Protein AF-A0A6J4RIM7-F1 (afdb_monomer)

Radius of gyration: 23.69 Å; Cα contacts (8 Å, |Δi|>4): 21; chains: 1; bounding box: 34×16×87 Å

Sequence (76 aa):
MAEGGQQQQGGQQRQQQQPSPVQLMGRALTDIRKVQNMLELQNPGQTEAIKMQREAGDLVWQVIQSMQQSQQQGSQ

Structure (mmCIF, N/CA/C/O backbone):
data_AF-A0A6J4RIM7-F1
#
_entry.id   AF-A0A6J4RIM7-F1
#
loop_
_atom_site.group_PDB
_atom_site.id
_atom_site.type_symbol
_atom_site.label_atom_id
_atom_site.label_alt_id
_atom_site.label_comp_id
_atom_site.label_asym_id
_atom_site.label_entity_id
_atom_site.label_seq_id
_atom_site.pdbx_PDB_ins_code
_atom_site.Cartn_x
_atom_site.Cartn_y
_atom_site.Cartn_z
_atom_site.occupancy
_atom_site.B_iso_or_equiv
_atom_site.auth_seq_id
_atom_site.auth_comp_id
_atom_site.auth_asym_id
_atom_site.auth_atom_id
_atom_site.pdbx_PDB_model_num
ATOM 1 N N . MET A 1 1 ? 9.096 6.120 68.647 1.00 38.94 1 MET A N 1
ATOM 2 C CA . MET A 1 1 ? 8.287 4.882 68.649 1.00 38.94 1 MET A CA 1
ATOM 3 C C . MET A 1 1 ? 7.091 5.206 67.764 1.00 38.94 1 MET A C 1
ATOM 5 O O . MET A 1 1 ? 6.342 6.089 68.139 1.00 38.94 1 MET A O 1
ATOM 9 N N . ALA A 1 2 ? 7.192 4.984 66.453 1.00 46.25 2 ALA A N 1
ATOM 10 C CA . ALA A 1 2 ? 7.002 3.716 65.738 1.00 46.25 2 ALA A CA 1
ATOM 11 C C . ALA A 1 2 ? 5.517 3.341 65.656 1.00 46.25 2 ALA A C 1
ATOM 13 O O . ALA A 1 2 ? 5.006 2.809 66.623 1.00 46.25 2 ALA A O 1
ATOM 14 N N . GLU A 1 3 ? 4.902 3.635 64.507 1.00 43.41 3 GLU A N 1
ATOM 15 C CA . GLU A 1 3 ? 3.707 3.020 63.899 1.00 43.41 3 GLU A CA 1
ATOM 16 C C . GLU A 1 3 ? 3.556 3.738 62.538 1.00 43.41 3 GLU A C 1
ATOM 18 O O . GLU A 1 3 ? 3.451 4.956 62.488 1.00 43.41 3 GLU A O 1
ATOM 23 N N . GLY A 1 4 ? 3.740 3.128 61.367 1.00 48.78 4 GLY A N 1
ATOM 24 C CA . GLY A 1 4 ? 3.337 1.786 60.971 1.00 48.78 4 GLY A CA 1
ATOM 25 C C . GLY A 1 4 ? 2.107 1.924 60.074 1.00 48.78 4 GLY A C 1
ATOM 26 O O . GLY A 1 4 ? 0.989 1.840 60.558 1.00 48.78 4 GLY A O 1
ATOM 27 N N . GLY A 1 5 ? 2.310 2.194 58.781 1.00 46.84 5 GLY A N 1
ATOM 28 C CA . GLY A 1 5 ? 1.217 2.429 57.831 1.00 46.84 5 GLY A CA 1
ATOM 29 C C . GLY A 1 5 ? 1.685 2.412 56.379 1.00 46.84 5 GLY A C 1
ATOM 30 O O . GLY A 1 5 ? 1.660 3.426 55.693 1.00 46.84 5 GLY A O 1
ATOM 31 N N . GLN A 1 6 ? 2.174 1.254 55.935 1.00 53.09 6 GLN A N 1
ATOM 32 C CA . GLN A 1 6 ? 2.352 0.919 54.522 1.00 53.09 6 GLN A CA 1
ATOM 33 C C . GLN A 1 6 ? 0.983 0.846 53.831 1.00 53.09 6 GLN A C 1
ATOM 35 O O . GLN A 1 6 ? 0.099 0.206 54.386 1.00 53.09 6 GLN A O 1
ATOM 40 N N . GLN A 1 7 ? 0.852 1.420 52.628 1.00 44.97 7 GLN A N 1
ATOM 41 C CA . GLN A 1 7 ? -0.062 1.060 51.516 1.00 44.97 7 GLN A CA 1
ATOM 42 C C . GLN A 1 7 ? -0.098 2.262 50.546 1.00 44.97 7 GLN A C 1
ATOM 44 O O . GLN A 1 7 ? -0.166 3.394 50.993 1.00 44.97 7 GLN A O 1
ATOM 49 N N . GLN A 1 8 ? -0.058 2.171 49.220 1.00 46.97 8 GLN A N 1
ATOM 50 C CA . GLN A 1 8 ? 0.075 1.082 48.265 1.00 46.97 8 GLN A CA 1
ATOM 51 C C . GLN A 1 8 ? 0.368 1.755 46.904 1.00 46.97 8 GLN A C 1
ATOM 53 O O . GLN A 1 8 ? -0.240 2.760 46.559 1.00 46.97 8 GLN A O 1
ATOM 58 N N . GLN A 1 9 ? 1.311 1.183 46.155 1.00 48.84 9 GLN A N 1
ATOM 59 C CA . GLN A 1 9 ? 1.257 0.967 44.702 1.00 48.84 9 GLN A CA 1
ATOM 60 C C . GLN A 1 9 ? 0.751 2.104 43.787 1.00 48.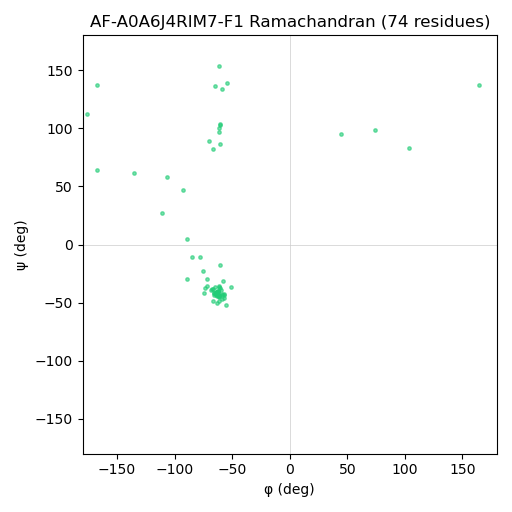84 9 GLN A C 1
ATOM 62 O 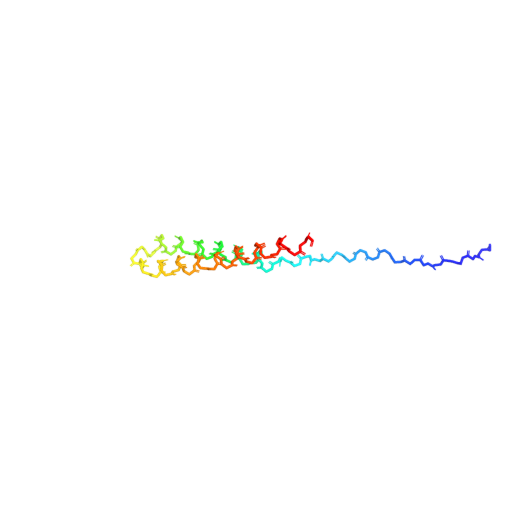O . GLN A 1 9 ? -0.414 2.164 43.417 1.00 48.84 9 GLN A O 1
ATOM 67 N N . GLY A 1 10 ? 1.693 2.890 43.258 1.00 39.91 10 GLY A N 1
ATOM 68 C CA . GLY A 1 10 ? 1.546 3.620 41.994 1.00 39.91 10 GLY A CA 1
ATOM 69 C C . GLY A 1 10 ? 2.384 2.974 40.891 1.00 39.91 10 GLY A C 1
ATOM 70 O O . GLY A 1 10 ? 3.293 3.600 40.352 1.00 39.91 10 GLY A O 1
ATOM 71 N N . GLY A 1 11 ? 2.145 1.692 40.606 1.00 44.78 11 GLY A N 1
ATOM 72 C CA . GLY A 1 11 ? 2.783 0.993 39.493 1.00 44.78 11 GLY A CA 1
ATOM 73 C C . GLY A 1 11 ? 2.246 1.521 38.168 1.00 44.78 11 GLY A C 1
ATOM 74 O O . GLY A 1 11 ? 1.273 0.991 37.643 1.00 44.78 11 GLY A O 1
ATOM 75 N N . GLN A 1 12 ? 2.876 2.562 37.622 1.00 47.31 12 GLN A N 1
ATOM 76 C CA . GLN A 1 12 ? 2.688 2.976 36.233 1.00 47.31 12 GLN A CA 1
ATOM 77 C C . GLN A 1 12 ? 3.244 1.877 35.324 1.00 47.31 12 GLN A C 1
ATOM 79 O O . GLN A 1 12 ? 4.379 1.933 34.848 1.00 47.31 12 GLN A O 1
ATOM 84 N N . GLN A 1 13 ? 2.434 0.847 35.087 1.00 48.38 13 GLN A N 1
ATOM 85 C CA . GLN A 1 13 ? 2.598 0.009 33.915 1.00 48.38 13 GLN A CA 1
ATOM 86 C C . GLN A 1 13 ? 2.421 0.927 32.709 1.00 48.38 13 GLN A C 1
ATOM 88 O O . GLN A 1 13 ? 1.310 1.319 32.355 1.00 48.38 13 GLN A O 1
ATOM 93 N N . ARG A 1 14 ? 3.549 1.294 32.091 1.00 48.72 14 ARG A N 1
ATOM 94 C CA . ARG A 1 14 ? 3.583 1.792 30.719 1.00 48.72 14 ARG A CA 1
ATOM 95 C C . ARG A 1 14 ? 3.030 0.684 29.838 1.00 48.72 14 ARG A C 1
ATOM 97 O O . ARG A 1 14 ? 3.778 -0.156 29.342 1.00 48.72 14 ARG A O 1
ATOM 104 N N . GLN A 1 15 ? 1.710 0.667 29.703 1.00 49.38 15 GLN A N 1
ATOM 105 C CA . GLN A 1 15 ? 1.010 -0.143 28.732 1.00 49.38 15 GLN A CA 1
ATOM 106 C C . GLN A 1 15 ? 1.509 0.346 27.380 1.00 49.38 15 GLN A C 1
ATOM 108 O O . GLN A 1 15 ? 1.183 1.440 26.920 1.00 49.38 15 GLN A O 1
ATOM 113 N N . GLN A 1 16 ? 2.444 -0.418 26.827 1.00 52.84 16 GLN A N 1
ATOM 114 C CA . GLN A 1 16 ? 2.982 -0.221 25.500 1.00 52.84 16 GLN A CA 1
ATOM 115 C C . GLN A 1 16 ? 1.773 -0.383 24.581 1.00 52.84 16 GLN A C 1
ATOM 117 O O . GLN A 1 16 ? 1.315 -1.502 24.358 1.00 52.84 16 GLN A O 1
ATOM 122 N N . GLN A 1 17 ? 1.159 0.741 24.198 1.00 59.19 17 GLN A N 1
ATOM 123 C CA . GLN A 1 17 ? -0.012 0.740 23.335 1.00 59.19 17 GLN A CA 1
ATOM 124 C C . GLN A 1 17 ? 0.429 0.084 22.039 1.00 59.19 17 GLN A C 1
ATOM 126 O O . GLN A 1 17 ? 1.182 0.670 21.258 1.00 59.19 17 GLN A O 1
ATOM 131 N N . GLN A 1 18 ? 0.025 -1.173 21.862 1.00 65.88 18 GLN A N 1
ATOM 132 C CA . GLN A 1 18 ? 0.172 -1.811 20.575 1.00 65.88 18 GLN A CA 1
ATOM 133 C C . GLN A 1 18 ? -0.603 -0.959 19.572 1.00 65.88 18 GLN A C 1
ATOM 135 O O . GLN A 1 18 ? -1.726 -0.538 19.873 1.00 65.88 18 GLN A O 1
ATOM 140 N N . PRO A 1 19 ? 0.004 -0.663 18.413 1.00 70.81 19 PRO A N 1
ATOM 141 C CA . PRO A 1 19 ? -0.667 0.092 17.376 1.00 70.81 19 PRO A CA 1
ATOM 142 C C . PRO A 1 19 ? -1.988 -0.589 17.032 1.00 70.81 19 PRO A C 1
ATOM 144 O O . PRO A 1 19 ? -2.075 -1.818 16.964 1.00 70.81 19 PRO A O 1
ATOM 147 N N . SER A 1 20 ? -3.026 0.218 16.836 1.00 78.56 20 SER A N 1
ATOM 148 C CA . SER A 1 20 ? -4.347 -0.313 16.534 1.00 78.56 20 SER A CA 1
ATOM 149 C C . SER A 1 20 ? -4.311 -1.106 15.219 1.00 78.56 20 SER A C 1
ATOM 151 O O . SER A 1 20 ? -3.491 -0.812 14.341 1.00 78.56 20 SER A O 1
ATOM 153 N N . PRO A 1 21 ? -5.207 -2.091 15.024 1.00 73.62 21 PRO A N 1
ATOM 154 C CA . PRO A 1 21 ? -5.265 -2.868 13.784 1.00 73.62 21 PRO A CA 1
ATOM 155 C C . PRO A 1 21 ? -5.312 -1.988 12.528 1.00 73.62 21 PRO A C 1
ATOM 157 O O . PRO A 1 21 ? -4.635 -2.269 11.547 1.00 73.62 21 PRO A O 1
ATOM 160 N N . VAL A 1 22 ? -6.017 -0.856 12.606 1.00 77.12 22 VAL A N 1
ATOM 161 C CA . VAL A 1 22 ? -6.089 0.175 11.563 1.00 77.12 22 VAL A CA 1
ATOM 162 C C . VAL A 1 22 ? -4.726 0.816 11.273 1.00 77.12 22 VAL A C 1
ATOM 164 O O . VAL A 1 22 ? -4.377 1.019 10.111 1.00 77.12 22 VAL A O 1
ATOM 167 N N . GLN A 1 23 ? -3.947 1.143 12.308 1.00 76.00 23 GLN A N 1
ATOM 168 C CA . GLN A 1 23 ? -2.606 1.716 12.151 1.00 76.00 23 GLN A CA 1
ATOM 169 C C . GLN A 1 23 ? -1.642 0.710 11.507 1.00 76.00 23 GLN A C 1
ATOM 171 O O . GLN A 1 23 ? -0.882 1.077 10.608 1.00 76.00 23 GLN A O 1
ATOM 176 N N . LEU A 1 24 ? -1.709 -0.562 11.913 1.00 81.31 24 LEU A N 1
ATOM 177 C CA . LEU A 1 24 ? -0.933 -1.648 11.307 1.00 81.31 24 LEU A CA 1
ATOM 178 C C . LEU A 1 24 ? -1.287 -1.835 9.826 1.00 81.31 24 LEU A C 1
ATOM 180 O O . LEU A 1 24 ? -0.402 -1.931 8.976 1.00 81.31 24 LEU A O 1
ATOM 184 N N . MET A 1 25 ? -2.578 -1.808 9.506 1.00 78.06 25 MET A N 1
ATOM 185 C CA . MET A 1 25 ? -3.081 -1.908 8.139 1.00 78.06 25 MET A CA 1
ATOM 186 C C . MET A 1 25 ? -2.650 -0.722 7.264 1.00 78.06 25 MET A C 1
ATOM 188 O O . MET A 1 25 ? -2.183 -0.922 6.144 1.00 78.06 25 MET A O 1
ATOM 192 N N . GLY A 1 26 ? -2.726 0.511 7.777 1.00 79.88 26 GLY A N 1
ATOM 193 C CA . GLY A 1 26 ? -2.233 1.696 7.067 1.00 79.88 26 GLY A CA 1
ATOM 194 C C . GLY A 1 26 ? -0.728 1.633 6.781 1.00 79.88 26 GLY A C 1
ATOM 195 O O . GLY A 1 26 ? -0.271 2.034 5.704 1.00 79.88 26 GLY A O 1
ATOM 196 N N . ARG A 1 27 ? 0.052 1.064 7.712 1.00 83.38 27 ARG A N 1
ATOM 197 C CA . ARG A 1 27 ? 1.484 0.822 7.510 1.00 83.38 27 ARG A CA 1
ATOM 198 C C . ARG A 1 27 ? 1.739 -0.224 6.425 1.00 83.38 27 ARG A C 1
ATOM 200 O O . ARG A 1 27 ? 2.511 0.055 5.510 1.00 83.38 27 ARG A O 1
ATOM 207 N N . ALA A 1 28 ? 1.058 -1.368 6.482 1.00 80.06 28 ALA A N 1
ATOM 208 C CA . ALA A 1 28 ? 1.168 -2.413 5.464 1.00 80.06 28 ALA A CA 1
ATOM 209 C C . ALA A 1 28 ? 0.829 -1.877 4.064 1.00 80.06 28 ALA A C 1
ATOM 211 O O . ALA A 1 28 ? 1.561 -2.125 3.108 1.00 80.06 28 ALA A O 1
ATOM 212 N N . LEU A 1 29 ? -0.221 -1.057 3.953 1.00 81.44 29 LEU A N 1
ATOM 213 C CA . LEU A 1 29 ? -0.614 -0.440 2.689 1.00 81.44 29 LEU A CA 1
ATOM 214 C C . LEU A 1 29 ? 0.461 0.499 2.122 1.00 81.44 29 LEU A C 1
ATOM 216 O O . LEU A 1 29 ? 0.730 0.514 0.920 1.00 81.44 29 LEU A O 1
ATOM 220 N N . THR A 1 30 ? 1.093 1.281 2.997 1.00 83.50 30 THR A N 1
ATOM 221 C CA . THR A 1 30 ? 2.193 2.178 2.622 1.00 83.50 30 THR A CA 1
ATOM 222 C C . THR A 1 30 ? 3.381 1.391 2.076 1.00 83.50 30 THR A C 1
ATOM 224 O O . THR A 1 30 ? 3.967 1.776 1.064 1.00 83.50 30 THR A O 1
ATOM 227 N N . ASP A 1 31 ? 3.730 0.281 2.723 1.00 82.81 31 ASP A N 1
ATOM 228 C CA . ASP A 1 31 ? 4.868 -0.538 2.315 1.00 82.81 31 ASP A CA 1
ATOM 229 C C . ASP A 1 31 ? 4.571 -1.309 1.010 1.00 82.81 31 ASP A C 1
ATOM 231 O O . ASP A 1 31 ? 5.432 -1.360 0.131 1.00 82.81 31 ASP A O 1
ATOM 235 N N . ILE A 1 32 ? 3.328 -1.762 0.794 1.00 82.06 32 ILE A N 1
ATOM 236 C CA . ILE A 1 32 ? 2.865 -2.323 -0.491 1.00 82.06 32 ILE A CA 1
ATOM 237 C C . ILE A 1 32 ? 3.053 -1.319 -1.640 1.00 82.06 32 ILE A C 1
ATOM 239 O O . ILE A 1 32 ? 3.587 -1.685 -2.687 1.00 82.06 32 ILE A O 1
ATOM 243 N N . ARG A 1 33 ? 2.670 -0.048 -1.452 1.00 81.62 33 ARG A N 1
ATOM 244 C CA . ARG A 1 33 ? 2.825 0.996 -2.484 1.00 81.62 33 ARG A CA 1
ATOM 245 C C . ARG A 1 33 ? 4.287 1.295 -2.811 1.00 81.62 33 ARG A C 1
ATOM 247 O O . ARG A 1 33 ? 4.620 1.519 -3.969 1.00 81.62 33 ARG A O 1
ATOM 254 N N . LYS A 1 34 ? 5.180 1.270 -1.818 1.00 85.25 34 LYS A N 1
ATOM 255 C CA . LYS A 1 34 ? 6.623 1.429 -2.067 1.00 85.25 34 LYS A CA 1
ATOM 256 C C . LYS A 1 34 ? 7.170 0.291 -2.922 1.00 85.25 34 LYS A C 1
ATOM 258 O O . LYS A 1 34 ? 7.913 0.553 -3.862 1.00 85.25 34 LYS A O 1
ATOM 263 N N . VAL A 1 35 ? 6.782 -0.949 -2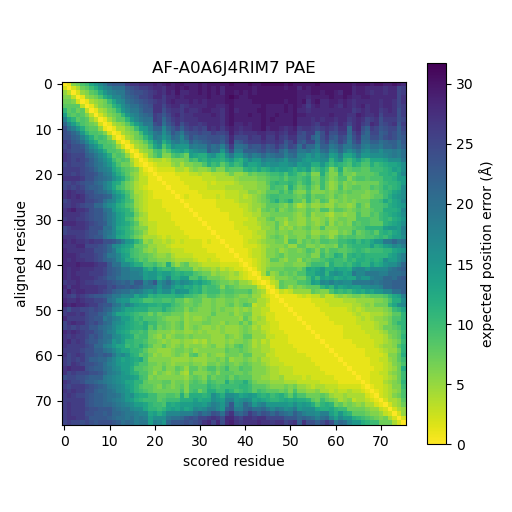.617 1.00 82.38 35 VAL A N 1
ATOM 264 C CA . VAL A 1 35 ? 7.183 -2.123 -3.404 1.00 82.38 35 VAL A CA 1
ATOM 265 C C . VAL A 1 35 ? 6.637 -2.031 -4.830 1.00 82.38 35 VAL A C 1
ATOM 267 O O . VAL A 1 35 ? 7.399 -2.265 -5.760 1.00 82.38 35 VAL A O 1
ATOM 270 N N . GLN A 1 36 ? 5.379 -1.612 -5.020 1.00 73.06 36 GLN A N 1
ATOM 271 C CA . GLN A 1 36 ? 4.820 -1.352 -6.359 1.00 73.06 36 GLN A CA 1
ATOM 272 C C . GLN A 1 36 ? 5.665 -0.355 -7.141 1.00 73.06 36 GLN A C 1
ATOM 274 O O . GLN A 1 36 ? 6.112 -0.673 -8.235 1.00 73.06 36 GLN A O 1
ATOM 279 N N . ASN A 1 37 ? 5.956 0.807 -6.553 1.00 81.81 37 ASN A N 1
ATOM 280 C CA . ASN A 1 37 ? 6.754 1.838 -7.215 1.00 81.81 37 ASN A CA 1
ATOM 281 C C . ASN A 1 37 ? 8.165 1.330 -7.563 1.00 81.81 37 ASN A C 1
ATOM 283 O O . ASN A 1 37 ? 8.703 1.656 -8.616 1.00 81.81 37 ASN A O 1
ATOM 287 N N . MET A 1 38 ? 8.777 0.511 -6.701 1.00 82.56 38 MET A N 1
ATOM 288 C CA . MET A 1 38 ? 10.066 -0.116 -7.006 1.00 82.56 38 MET A CA 1
ATOM 289 C C . MET A 1 38 ? 9.966 -1.116 -8.164 1.00 82.56 38 MET A C 1
ATOM 291 O O . MET A 1 38 ? 10.846 -1.133 -9.023 1.00 82.56 38 MET A O 1
ATOM 295 N N . LEU A 1 39 ? 8.908 -1.929 -8.209 1.00 77.31 39 LEU A N 1
ATOM 296 C CA . LEU A 1 39 ? 8.676 -2.890 -9.288 1.00 77.31 39 LEU A CA 1
ATOM 297 C C . LEU A 1 39 ? 8.353 -2.193 -10.614 1.00 77.31 39 LEU A C 1
ATOM 299 O O . LEU A 1 39 ? 8.881 -2.608 -11.639 1.00 77.31 39 LEU A O 1
ATOM 303 N N . GLU A 1 40 ? 7.575 -1.110 -10.592 1.00 73.06 40 GLU A N 1
ATOM 304 C CA . GLU A 1 40 ? 7.308 -0.240 -11.747 1.00 73.06 40 GLU A CA 1
ATOM 305 C C . GLU A 1 40 ? 8.603 0.319 -12.350 1.00 73.06 40 GLU A C 1
ATOM 307 O O . GLU A 1 40 ? 8.782 0.301 -13.567 1.00 73.06 40 GLU A O 1
ATOM 312 N N . LEU A 1 41 ? 9.532 0.770 -11.501 1.00 78.75 41 LEU A N 1
ATOM 313 C CA . LEU A 1 41 ? 10.810 1.337 -11.936 1.00 78.75 41 LEU A CA 1
ATOM 314 C C . LEU A 1 41 ? 11.790 0.282 -12.462 1.00 78.75 41 LEU A C 1
ATOM 316 O O . LEU A 1 41 ? 12.542 0.557 -13.394 1.00 78.75 41 LEU A O 1
ATOM 320 N N . GLN A 1 42 ? 11.817 -0.908 -11.857 1.00 79.19 42 GLN A N 1
ATOM 321 C CA . GLN A 1 42 ? 12.782 -1.958 -12.206 1.00 79.19 42 GLN A CA 1
ATOM 322 C C . GLN A 1 42 ? 12.287 -2.889 -13.317 1.00 79.19 42 GLN A C 1
ATOM 324 O O . GLN A 1 42 ? 13.094 -3.431 -14.067 1.00 79.19 42 GLN A O 1
ATOM 329 N N . ASN A 1 43 ? 10.972 -3.083 -13.427 1.00 72.19 43 ASN A N 1
ATOM 330 C CA . ASN A 1 43 ? 10.340 -4.038 -14.336 1.00 72.19 43 ASN A CA 1
ATOM 331 C C . ASN A 1 43 ? 9.131 -3.403 -15.055 1.00 72.19 43 ASN A C 1
ATOM 333 O O . ASN A 1 43 ? 8.008 -3.902 -14.933 1.00 72.19 43 ASN A O 1
ATOM 337 N N . PRO A 1 44 ? 9.333 -2.336 -15.854 1.00 67.56 44 PRO A N 1
ATOM 338 C CA . PRO A 1 44 ? 8.241 -1.574 -16.475 1.00 67.56 44 PRO A CA 1
ATOM 339 C C . PRO A 1 44 ? 7.350 -2.400 -17.426 1.00 67.56 44 PRO A C 1
ATOM 341 O O . PRO A 1 44 ? 6.226 -2.002 -17.724 1.00 67.56 44 PRO A O 1
ATOM 344 N N . GLY A 1 45 ? 7.821 -3.568 -17.884 1.00 72.94 45 GLY A N 1
ATOM 345 C CA . GLY A 1 45 ? 7.059 -4.492 -18.731 1.00 72.94 45 GLY A CA 1
ATOM 346 C C . GLY A 1 45 ? 6.023 -5.360 -18.002 1.00 72.94 45 GLY A C 1
ATOM 347 O O . GLY A 1 45 ? 5.210 -5.993 -18.667 1.00 72.94 45 GLY A O 1
ATOM 348 N N . GLN A 1 46 ? 6.010 -5.406 -16.662 1.00 70.06 46 GLN A N 1
ATOM 349 C CA . GLN A 1 46 ? 5.031 -6.188 -15.879 1.00 70.06 46 GLN A CA 1
ATOM 350 C C . GLN A 1 46 ? 3.801 -5.361 -15.478 1.00 70.06 46 GLN A C 1
ATOM 352 O O . GLN A 1 46 ? 3.349 -5.370 -14.331 1.00 70.06 46 GLN A O 1
ATOM 357 N N . THR A 1 47 ? 3.242 -4.636 -16.443 1.00 74.00 47 THR A N 1
ATOM 358 C CA . THR A 1 47 ? 2.159 -3.665 -16.236 1.00 74.00 47 THR A CA 1
ATOM 359 C C . THR A 1 47 ? 0.906 -4.289 -15.607 1.00 74.00 47 THR A C 1
ATOM 361 O O . THR A 1 47 ? 0.206 -3.636 -14.838 1.00 74.00 47 THR A O 1
ATOM 364 N N . GLU A 1 48 ? 0.635 -5.566 -15.882 1.00 79.19 48 GLU A N 1
ATOM 365 C CA . GLU A 1 48 ? -0.527 -6.284 -15.347 1.00 79.19 48 GLU A CA 1
ATOM 366 C C . GLU A 1 48 ? -0.375 -6.647 -13.861 1.00 79.19 48 GLU A C 1
ATOM 368 O O . GLU A 1 48 ? -1.301 -6.436 -13.080 1.00 79.19 48 GLU A O 1
ATOM 373 N N . ALA A 1 49 ? 0.808 -7.108 -13.438 1.00 75.06 49 ALA A N 1
ATOM 374 C CA . ALA A 1 49 ? 1.084 -7.410 -12.032 1.00 75.06 49 ALA A CA 1
ATOM 375 C C . ALA A 1 49 ? 1.008 -6.144 -11.166 1.00 75.06 49 ALA A C 1
ATOM 377 O O . ALA A 1 49 ? 0.381 -6.147 -10.108 1.00 75.06 49 ALA A O 1
ATOM 378 N N . ILE A 1 50 ? 1.574 -5.044 -11.666 1.00 73.00 50 ILE A N 1
ATOM 379 C CA . ILE A 1 50 ? 1.496 -3.716 -11.050 1.00 73.00 50 ILE A CA 1
ATOM 380 C C . ILE A 1 50 ? 0.035 -3.270 -10.901 1.00 73.00 50 ILE A C 1
ATOM 382 O O . ILE A 1 50 ? -0.381 -2.837 -9.824 1.00 73.00 50 ILE A O 1
ATOM 386 N N . LYS A 1 51 ? -0.766 -3.422 -11.963 1.00 80.88 51 LYS A N 1
ATOM 387 C CA . LYS A 1 51 ? -2.187 -3.063 -11.958 1.00 80.88 51 LYS A CA 1
ATOM 388 C C . LYS A 1 51 ? -2.976 -3.874 -10.926 1.00 80.88 51 LYS A C 1
ATOM 390 O O . LYS A 1 51 ? -3.675 -3.279 -10.110 1.00 80.88 51 LYS A O 1
ATOM 395 N N . MET A 1 52 ? -2.808 -5.197 -10.902 1.00 83.12 52 MET A N 1
ATOM 396 C CA . MET A 1 52 ? -3.453 -6.061 -9.905 1.00 83.12 52 MET A CA 1
ATOM 397 C C . MET A 1 52 ? -3.042 -5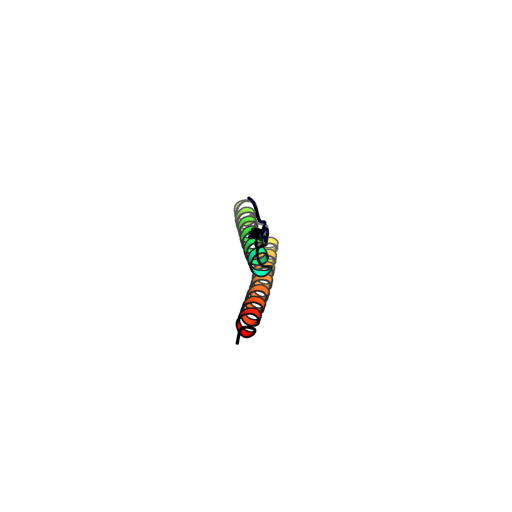.686 -8.477 1.00 83.12 52 MET A C 1
ATOM 399 O O . MET A 1 52 ? -3.871 -5.663 -7.568 1.00 83.12 52 MET A O 1
ATOM 403 N N . GLN A 1 53 ? -1.768 -5.346 -8.265 1.00 77.56 53 GLN A N 1
ATOM 404 C CA . GLN A 1 53 ? -1.282 -4.939 -6.951 1.00 77.56 53 GLN A CA 1
ATOM 405 C C . GLN A 1 53 ? -1.904 -3.604 -6.507 1.00 77.56 53 GLN A C 1
ATOM 407 O O . GLN A 1 53 ? -2.240 -3.445 -5.328 1.00 77.56 53 GLN A O 1
ATOM 412 N N . ARG A 1 54 ? -2.084 -2.650 -7.429 1.00 78.75 54 ARG A N 1
ATOM 413 C CA . ARG A 1 54 ? -2.765 -1.374 -7.161 1.00 78.75 54 ARG A CA 1
ATOM 414 C C . ARG A 1 54 ? -4.224 -1.598 -6.770 1.00 78.75 54 ARG A C 1
ATOM 416 O O . ARG A 1 54 ? -4.640 -1.119 -5.719 1.00 78.75 54 ARG A O 1
ATOM 423 N N . GLU A 1 55 ? -4.956 -2.383 -7.556 1.00 84.56 55 GLU A N 1
ATOM 424 C CA . GLU A 1 55 ? -6.363 -2.715 -7.292 1.00 84.56 55 GLU A CA 1
ATOM 425 C C . GLU A 1 55 ? -6.536 -3.400 -5.926 1.00 84.56 55 GLU A C 1
ATOM 427 O O . GLU A 1 55 ? -7.397 -3.011 -5.135 1.00 84.56 55 GLU A O 1
ATOM 432 N N . ALA A 1 56 ? -5.660 -4.353 -5.588 1.00 82.38 56 ALA A N 1
ATOM 433 C CA . ALA A 1 56 ? -5.663 -5.000 -4.278 1.00 82.38 56 ALA A CA 1
ATOM 434 C C . ALA A 1 56 ? -5.388 -4.012 -3.128 1.00 82.38 56 ALA A C 1
ATOM 436 O O . ALA A 1 56 ? -6.032 -4.080 -2.080 1.00 82.38 56 ALA A O 1
ATOM 437 N N . GLY A 1 57 ? -4.456 -3.070 -3.316 1.00 81.25 57 GLY A N 1
ATOM 438 C CA . GLY A 1 57 ? -4.179 -2.020 -2.335 1.00 81.25 57 GLY A CA 1
ATOM 439 C C . GLY A 1 57 ? -5.378 -1.094 -2.105 1.00 81.25 57 GLY A C 1
ATOM 440 O O . GLY A 1 57 ? -5.696 -0.755 -0.964 1.00 81.25 57 GLY A O 1
ATOM 441 N N . ASP A 1 58 ? -6.085 -0.718 -3.165 1.00 84.81 58 ASP A N 1
ATOM 442 C CA . ASP A 1 58 ? -7.251 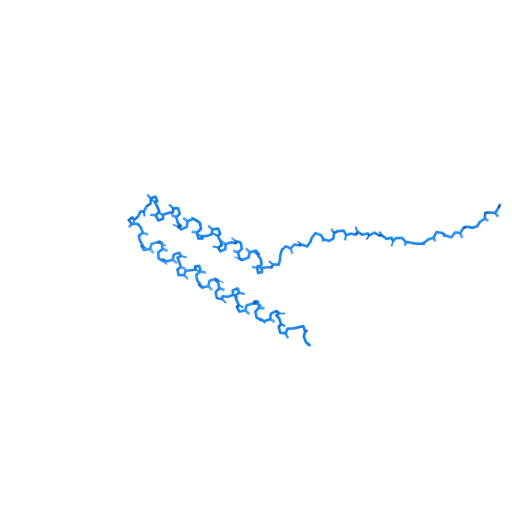0.159 -3.053 1.00 84.81 58 ASP A CA 1
ATOM 443 C C . ASP A 1 58 ? -8.418 -0.526 -2.323 1.00 84.81 58 ASP A C 1
ATOM 445 O O . ASP A 1 58 ? -9.054 0.097 -1.470 1.00 84.81 58 ASP A O 1
ATOM 449 N N . LEU A 1 59 ? -8.639 -1.826 -2.553 1.00 84.81 59 LEU A N 1
ATOM 450 C CA . LEU A 1 59 ? -9.625 -2.618 -1.806 1.00 84.81 59 LEU A CA 1
ATOM 451 C C . LEU A 1 59 ? -9.308 -2.670 -0.306 1.00 84.81 59 LEU A C 1
ATOM 453 O O . LEU A 1 59 ? -10.186 -2.446 0.529 1.00 84.81 59 LEU A O 1
ATOM 457 N N . VAL A 1 60 ? -8.044 -2.915 0.056 1.00 82.19 60 VAL A N 1
ATOM 458 C CA . VAL A 1 60 ? -7.619 -2.915 1.465 1.00 82.19 60 VAL A CA 1
ATOM 459 C C . VAL A 1 60 ? -7.829 -1.533 2.088 1.00 82.19 60 VAL A C 1
ATOM 461 O O . VAL A 1 60 ? -8.309 -1.438 3.216 1.00 82.19 60 VAL A O 1
ATOM 464 N N . TRP A 1 61 ? -7.533 -0.454 1.360 1.00 81.31 61 TRP A N 1
ATOM 465 C CA . TRP A 1 61 ? -7.769 0.905 1.848 1.00 81.31 61 TRP A CA 1
ATOM 466 C C . TRP A 1 61 ? -9.246 1.185 2.140 1.00 81.31 61 TRP A C 1
ATOM 468 O O . TRP A 1 61 ? -9.557 1.730 3.198 1.00 81.31 61 TRP A O 1
ATOM 478 N N . GLN A 1 62 ? -10.157 0.766 1.259 1.00 85.12 62 GLN A N 1
ATOM 479 C CA . GLN A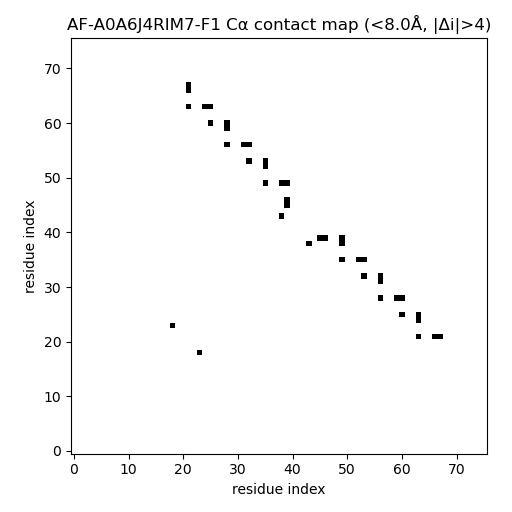 1 62 ? -11.598 0.935 1.472 1.00 85.12 62 GLN A CA 1
ATOM 480 C C . GLN A 1 62 ? -12.074 0.239 2.756 1.00 85.12 62 GLN A C 1
ATOM 482 O O . GLN A 1 62 ? -12.811 0.835 3.542 1.00 85.12 62 GLN A O 1
ATOM 487 N N . VAL A 1 63 ? -11.591 -0.981 3.019 1.00 82.88 63 VAL A N 1
ATOM 488 C CA . VAL A 1 63 ? -11.903 -1.726 4.252 1.00 82.88 63 VAL A CA 1
ATOM 489 C C . VAL A 1 63 ? -11.360 -1.013 5.495 1.00 82.88 63 VAL A C 1
ATOM 491 O O . VAL A 1 63 ? -12.037 -0.921 6.519 1.00 82.88 63 VAL A O 1
ATOM 494 N N . ILE A 1 64 ? -10.150 -0.455 5.417 1.00 79.94 64 ILE A N 1
ATOM 495 C CA . ILE A 1 64 ? -9.573 0.328 6.518 1.00 79.94 64 ILE A CA 1
ATOM 496 C C . ILE A 1 64 ? -10.443 1.551 6.819 1.00 79.94 64 ILE A C 1
ATOM 498 O O . ILE A 1 64 ? -10.723 1.841 7.984 1.00 79.94 64 ILE A O 1
ATOM 502 N N . GLN A 1 65 ? -10.888 2.262 5.781 1.00 81.81 65 GLN A N 1
ATOM 503 C CA . GLN A 1 65 ? -11.740 3.437 5.938 1.00 81.81 65 GLN A CA 1
ATOM 504 C C . GLN A 1 65 ? -13.100 3.083 6.547 1.00 81.81 65 GLN A C 1
ATOM 506 O O . GLN A 1 65 ? -13.555 3.789 7.450 1.00 81.81 65 GLN A O 1
ATOM 511 N N . SER A 1 66 ? -13.724 1.978 6.123 1.00 82.75 66 SER A N 1
ATOM 512 C CA . SER A 1 66 ? -14.993 1.536 6.713 1.00 82.75 66 SER A CA 1
ATOM 513 C C . SER A 1 66 ? -14.829 1.189 8.193 1.00 82.75 66 SER A C 1
ATOM 515 O O . SER A 1 66 ? -15.636 1.613 9.016 1.00 82.75 66 SER A O 1
ATOM 517 N N . MET A 1 67 ? -13.743 0.499 8.560 1.00 82.12 67 MET A N 1
ATOM 518 C CA . MET A 1 67 ? -13.446 0.178 9.961 1.00 82.12 67 MET A CA 1
ATOM 519 C C . MET A 1 67 ? -13.212 1.434 10.813 1.00 82.12 67 MET A C 1
ATOM 521 O O . MET A 1 67 ? -13.693 1.503 11.944 1.00 82.12 67 MET A O 1
ATOM 525 N N . GLN A 1 68 ? -12.509 2.441 10.283 1.00 78.44 68 GLN A N 1
ATOM 526 C CA . GLN A 1 68 ? -12.290 3.715 10.979 1.00 78.44 68 GLN A CA 1
ATOM 527 C C . GLN A 1 68 ? -13.596 4.472 11.250 1.00 78.44 68 GLN A C 1
ATOM 529 O O . GLN A 1 68 ? -13.752 5.039 12.332 1.00 78.44 68 GLN A O 1
ATOM 534 N N . GLN A 1 69 ? -14.533 4.475 10.297 1.00 78.38 69 GLN A N 1
ATOM 535 C CA . GLN A 1 69 ? -15.841 5.109 10.488 1.00 78.38 69 GLN A CA 1
ATOM 536 C C . GLN A 1 69 ? -16.669 4.397 11.559 1.00 78.38 69 GLN A C 1
ATOM 538 O O . GLN A 1 69 ? -17.236 5.062 12.426 1.00 78.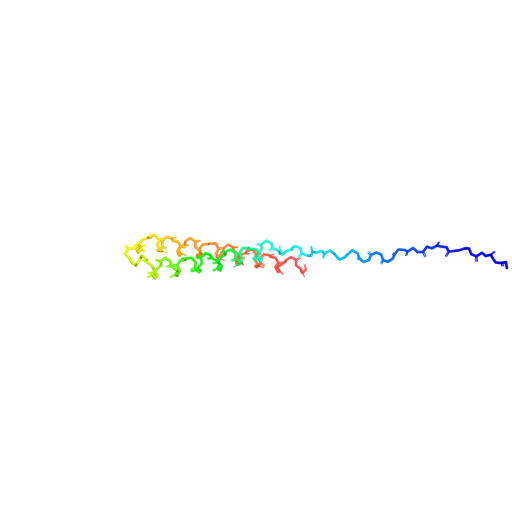38 69 GLN A O 1
ATOM 543 N N . SER A 1 70 ? -16.695 3.061 11.553 1.00 76.00 70 SER A N 1
ATOM 544 C CA . SER A 1 70 ? -17.412 2.288 12.575 1.00 76.00 70 SER A CA 1
ATOM 545 C C . SER A 1 70 ? -16.862 2.537 13.982 1.00 76.00 70 SER A C 1
ATOM 547 O O . SER A 1 70 ? -17.628 2.594 14.939 1.00 76.00 70 SER A O 1
ATOM 549 N N . GLN A 1 71 ? -15.547 2.732 14.119 1.00 68.38 71 GLN A N 1
ATOM 550 C CA . GLN A 1 71 ? -14.916 2.963 15.420 1.00 68.38 71 GLN A CA 1
ATOM 551 C C . GLN A 1 71 ? -15.223 4.352 16.006 1.00 68.38 71 GLN A C 1
ATOM 553 O O . GLN A 1 71 ? -15.295 4.489 17.222 1.00 68.38 71 GLN A O 1
ATOM 558 N N . GLN A 1 72 ? -15.451 5.373 15.171 1.00 62.03 72 GLN A N 1
ATOM 559 C CA . GLN A 1 72 ? -15.835 6.714 15.643 1.00 62.03 72 GLN A CA 1
ATOM 560 C C . GLN A 1 72 ? -17.296 6.802 16.102 1.00 62.03 72 GLN A C 1
ATOM 562 O O . GLN A 1 72 ? -17.633 7.675 16.897 1.00 62.03 72 GLN A O 1
ATOM 567 N N . GLN A 1 73 ? -18.162 5.901 15.634 1.00 61.38 73 GLN A N 1
ATOM 568 C CA . GLN A 1 73 ? -19.591 5.913 15.963 1.00 61.38 73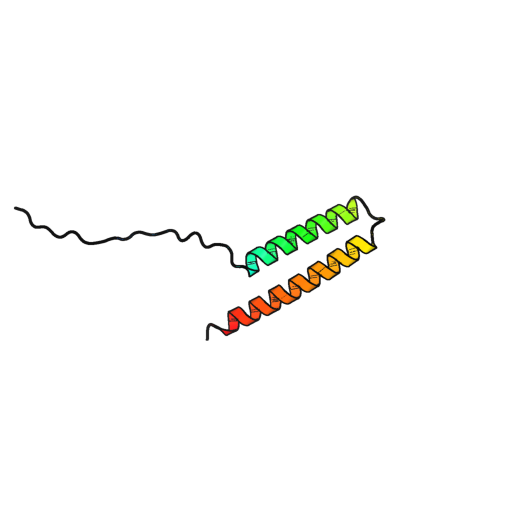 GLN A CA 1
ATOM 569 C C . GLN A 1 73 ? -19.924 5.204 17.289 1.00 61.38 73 GLN A C 1
ATOM 571 O O . GLN A 1 73 ? -21.030 5.353 17.790 1.00 61.38 73 GLN 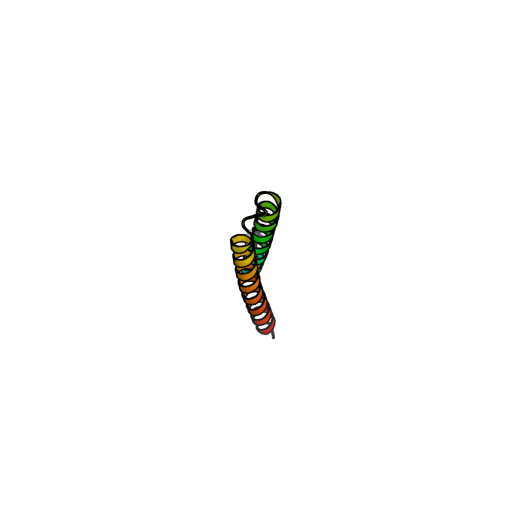A O 1
ATOM 576 N N . GLY A 1 74 ? -18.971 4.471 17.879 1.00 54.97 74 GLY A N 1
ATOM 577 C CA . GLY A 1 74 ? -19.131 3.778 19.166 1.00 54.97 74 GLY A CA 1
ATOM 578 C C . GLY A 1 74 ? -18.765 4.598 20.412 1.00 54.97 74 GLY A C 1
ATOM 579 O O . GLY A 1 74 ? -18.763 4.039 21.504 1.00 54.97 74 GLY A O 1
ATOM 580 N N . SER A 1 75 ? -18.432 5.885 20.261 1.00 52.53 75 SER A N 1
ATOM 581 C CA . SER A 1 75 ? -18.052 6.786 21.367 1.00 52.53 75 SER A CA 1
ATOM 582 C C . SER A 1 75 ? -19.092 7.884 21.646 1.00 52.53 75 SER A C 1
ATOM 584 O O . SER A 1 75 ? -18.721 8.964 22.105 1.00 52.53 75 SER A O 1
ATOM 586 N N . GLN A 1 76 ? -20.371 7.635 21.342 1.00 43.50 76 GLN A N 1
ATOM 587 C CA . GLN A 1 76 ? -21.499 8.509 21.696 1.00 43.50 76 GLN A CA 1
ATOM 588 C C . GLN A 1 76 ? -22.452 7.808 22.657 1.00 43.50 76 GLN A C 1
ATOM 590 O O . GLN A 1 76 ? -22.726 6.609 22.430 1.00 43.50 76 GLN A O 1
#

Foldseek 3Di:
DDDDDDDDDPPPPPPVPDPDPLRVLVVVLVVLVVVLVVCCVPPVPPVVVSVVSVVVSVVSVVVSVVVVVVVVVVPD

Solvent-accessible surface area (backbone atoms only — not comparable to full-atom values): 4811 Å² total; per-residue (Å²): 135,90,84,88,80,90,84,78,87,83,79,80,73,79,72,76,75,70,73,51,73,63,56,52,49,55,49,51,50,53,53,51,52,51,52,44,56,51,44,50,74,74,43,65,86,48,57,65,62,52,48,53,52,50,54,54,47,52,54,53,48,53,54,48,52,53,53,53,55,57,60,65,65,72,78,117

Nearest PDB structures (foldseek):
  3csx-assembly2_B  TM=7.598E-01  e=4.139E+00  unclassified

Secondary structure (DSSP, 8-state):
-----------------PPPHHHHHHHHHHHHHHHHHHHHHH-TT-HHHHHHHHHHHHHHHHHHHHHHHHHHTT--

Mean predicted aligned error: 12.94 Å

pLDDT: mean 70.18, std 14.34, range [38.94, 85.25]

Organism: NCBI:txid349277